Protein AF-A0A5B9G183-F1 (afdb_monomer_lite)

Secondary structure (DSSP, 8-state):
--------TTEEEEEETTTEEEEEEE-TT--SHHHHHHHHHHHHHHHHHHHHH-TT--EEEEEEES-SS-HHHHHHHHHHHHHHHHHHHHHHHSS--EEEEEEESSPPPHHHHHHHHHHHHHSPP-S-SEEEEETTHHHHS-HHHHTT----

Foldseek 3Di:
DDDDPPDPPQWDKADAPLQEIEIEGEQQVPPDPVSVVVSLVVVLVVLVVVCVVGVSHAEYEYEYPNHPDDPVSVQVVQQVSQVVSQVSCCVVPVDGHAYEYEYPVPHDDVVLVSVLRNVVSNDHRAPHSTHYDYPVLCVVDRPNVSSVPPPD

Structure (mmCIF, N/CA/C/O backbone):
data_AF-A0A5B9G183-F1
#
_entry.id   AF-A0A5B9G183-F1
#
loop_
_atom_site.group_PDB
_atom_site.id
_atom_site.type_symbol
_atom_site.label_atom_id
_atom_site.label_alt_id
_atom_site.label_comp_id
_atom_site.label_asym_id
_atom_site.label_entity_id
_atom_site.label_seq_id
_atom_site.pdbx_PDB_ins_code
_atom_site.Cartn_x
_atom_site.Cartn_y
_atom_site.Cartn_z
_atom_site.occupancy
_atom_site.B_iso_or_equiv
_atom_site.auth_seq_id
_atom_site.auth_comp_id
_atom_site.auth_asym_id
_atom_site.auth_atom_id
_atom_site.pdbx_PDB_model_num
ATOM 1 N N . MET A 1 1 ? 31.702 -5.108 14.849 1.00 39.38 1 MET A N 1
ATOM 2 C CA . MET A 1 1 ? 30.552 -4.306 15.319 1.00 39.38 1 MET A CA 1
ATOM 3 C C . MET A 1 1 ? 29.932 -3.657 14.096 1.00 39.38 1 MET A C 1
ATOM 5 O O . MET A 1 1 ? 30.522 -2.728 13.567 1.00 39.38 1 MET A O 1
ATOM 9 N N . THR A 1 2 ? 28.809 -4.177 13.606 1.00 31.30 2 THR A N 1
ATOM 10 C CA . THR A 1 2 ? 28.086 -3.578 12.474 1.00 31.30 2 THR A CA 1
ATOM 11 C C . THR A 1 2 ? 26.617 -3.558 12.862 1.00 31.30 2 THR A C 1
ATOM 13 O O . THR A 1 2 ? 26.017 -4.611 13.062 1.00 31.30 2 THR A O 1
ATOM 16 N N . ALA A 1 3 ? 26.095 -2.356 13.100 1.00 29.95 3 ALA A N 1
ATOM 17 C CA . ALA A 1 3 ? 24.761 -2.123 13.630 1.00 29.95 3 ALA A CA 1
ATOM 18 C C . ALA A 1 3 ? 23.697 -2.694 12.682 1.00 29.95 3 ALA A C 1
ATOM 20 O O . ALA A 1 3 ? 23.604 -2.299 11.518 1.00 29.95 3 ALA A O 1
ATOM 21 N N . VAL A 1 4 ? 22.901 -3.634 13.190 1.00 32.22 4 VAL A N 1
ATOM 22 C CA . VAL A 1 4 ? 21.715 -4.136 12.501 1.00 32.22 4 VAL A CA 1
ATOM 23 C C . VAL A 1 4 ? 20.672 -3.026 12.536 1.00 32.22 4 VAL A C 1
ATOM 25 O O . VAL A 1 4 ? 20.190 -2.624 13.590 1.00 32.22 4 VAL A O 1
ATOM 28 N N . LYS A 1 5 ? 20.408 -2.510 11.337 1.00 34.56 5 LYS A N 1
ATOM 29 C CA . LYS A 1 5 ? 19.344 -1.595 10.932 1.00 34.56 5 LYS A CA 1
ATOM 30 C C . LYS A 1 5 ? 18.091 -1.782 11.793 1.00 34.56 5 LYS A C 1
ATOM 32 O O . LYS A 1 5 ? 17.489 -2.851 11.756 1.00 34.56 5 LYS A O 1
ATOM 37 N N . THR A 1 6 ? 17.708 -0.739 12.527 1.00 37.03 6 THR A N 1
ATOM 38 C CA . THR A 1 6 ? 16.467 -0.646 13.302 1.00 37.03 6 THR A CA 1
ATOM 39 C C . THR A 1 6 ? 15.289 -0.919 12.366 1.00 37.03 6 THR A C 1
ATOM 41 O O . THR A 1 6 ? 14.861 -0.054 11.598 1.00 37.03 6 THR A O 1
ATOM 44 N N . ALA A 1 7 ? 14.838 -2.170 12.329 1.00 45.41 7 ALA A N 1
ATOM 45 C CA . ALA A 1 7 ? 13.577 -2.529 11.718 1.00 45.41 7 ALA A CA 1
ATOM 46 C C . ALA A 1 7 ? 12.507 -1.955 12.640 1.00 45.41 7 ALA A C 1
ATOM 48 O O . ALA A 1 7 ? 12.452 -2.305 13.815 1.00 45.41 7 ALA A O 1
ATOM 49 N N . ASP A 1 8 ? 11.728 -1.013 12.126 1.00 55.25 8 ASP A N 1
ATOM 50 C CA . ASP A 1 8 ? 10.542 -0.543 12.819 1.00 55.25 8 ASP A CA 1
ATOM 51 C C . ASP A 1 8 ? 9.602 -1.757 12.921 1.00 55.25 8 ASP A C 1
ATOM 53 O O . ASP A 1 8 ? 9.167 -2.246 11.874 1.00 55.25 8 ASP A O 1
ATOM 57 N N . PRO A 1 9 ? 9.348 -2.323 14.117 1.00 58.81 9 PRO A N 1
ATOM 58 C CA . PRO A 1 9 ? 8.632 -3.596 14.252 1.00 58.81 9 PRO A CA 1
ATOM 59 C C . PRO A 1 9 ? 7.197 -3.513 13.715 1.00 58.81 9 PRO A C 1
ATOM 61 O O . PRO A 1 9 ? 6.570 -4.533 13.457 1.00 58.81 9 PRO A O 1
ATOM 64 N N . CYS A 1 10 ? 6.702 -2.292 13.508 1.00 69.31 10 CYS A N 1
ATOM 65 C CA . CYS A 1 10 ? 5.373 -2.008 13.000 1.00 69.31 10 CYS A CA 1
ATOM 66 C C . CYS A 1 10 ? 5.267 -1.959 11.470 1.00 69.31 10 CYS A C 1
ATOM 68 O O . CYS A 1 10 ? 4.150 -1.896 10.962 1.00 69.31 10 CYS A O 1
ATOM 70 N N . ILE A 1 11 ? 6.382 -1.898 10.731 1.00 76.06 11 ILE A N 1
ATOM 71 C CA . ILE A 1 11 ? 6.360 -1.817 9.265 1.00 76.06 11 ILE A CA 1
ATOM 72 C C . ILE A 1 11 ? 7.278 -2.889 8.689 1.00 76.06 11 ILE A C 1
ATOM 74 O O . ILE A 1 11 ? 8.504 -2.790 8.771 1.00 76.06 11 ILE A O 1
ATOM 78 N N . SER A 1 12 ? 6.680 -3.892 8.051 1.00 81.44 12 SER A N 1
ATOM 79 C CA . SER A 1 12 ? 7.413 -4.936 7.334 1.00 81.44 12 SER A CA 1
ATOM 80 C C . SER A 1 12 ? 7.246 -4.778 5.829 1.00 81.44 12 SER A C 1
ATOM 82 O O . SER A 1 12 ? 6.247 -4.254 5.341 1.00 81.44 12 SER A O 1
ATOM 84 N N . THR A 1 13 ? 8.265 -5.189 5.082 1.00 82.25 13 THR A N 1
ATOM 85 C CA . THR A 1 13 ? 8.312 -5.050 3.628 1.00 82.25 13 THR A CA 1
ATOM 86 C C . THR A 1 13 ? 8.696 -6.371 2.991 1.00 82.25 13 THR A C 1
ATOM 88 O O . THR A 1 13 ? 9.690 -6.970 3.401 1.00 82.25 13 THR A O 1
ATOM 91 N N . GLU A 1 14 ? 7.972 -6.779 1.960 1.00 82.56 14 GLU A N 1
ATOM 92 C CA . GLU A 1 14 ? 8.165 -8.042 1.255 1.00 82.56 14 GLU A CA 1
ATOM 93 C C . GLU A 1 14 ? 8.140 -7.796 -0.259 1.00 82.56 14 GLU A C 1
ATOM 95 O O . GLU A 1 14 ? 7.258 -7.114 -0.775 1.00 82.56 14 GLU A O 1
ATOM 100 N N . ALA A 1 15 ? 9.128 -8.319 -0.986 1.00 81.56 15 ALA A N 1
ATOM 101 C CA . ALA A 1 15 ? 9.115 -8.298 -2.446 1.00 81.56 15 ALA A CA 1
ATOM 102 C C . ALA A 1 15 ? 8.383 -9.540 -2.962 1.00 81.56 15 ALA A C 1
ATOM 104 O O . ALA A 1 15 ? 8.638 -10.647 -2.492 1.00 81.56 15 ALA A O 1
ATOM 105 N N . ILE A 1 16 ? 7.513 -9.359 -3.952 1.00 79.88 16 ILE A N 1
ATOM 106 C CA . ILE A 1 16 ? 6.719 -10.432 -4.547 1.00 79.88 16 ILE A CA 1
ATOM 107 C C . ILE A 1 16 ? 7.196 -10.651 -5.982 1.00 79.88 16 ILE A C 1
ATOM 109 O O . ILE A 1 16 ? 7.392 -9.716 -6.766 1.00 79.88 16 ILE A O 1
ATOM 113 N N . SER A 1 17 ? 7.381 -11.918 -6.341 1.00 75.38 17 SER A N 1
ATOM 114 C CA . SER A 1 17 ? 7.756 -12.296 -7.705 1.00 75.38 17 SER A CA 1
ATOM 115 C C . SER A 1 17 ? 6.743 -11.760 -8.725 1.00 75.38 17 SER A C 1
ATOM 117 O O . SER A 1 17 ? 5.543 -11.755 -8.473 1.00 75.38 17 SER A O 1
ATOM 119 N N . GLY A 1 18 ? 7.219 -11.325 -9.895 1.00 74.69 18 GLY A N 1
ATOM 120 C CA . GLY A 1 18 ? 6.367 -10.756 -10.951 1.00 74.69 18 GLY A CA 1
ATOM 121 C C . GLY A 1 18 ? 6.308 -9.225 -10.979 1.00 74.69 18 GLY A C 1
ATOM 122 O O . GLY A 1 18 ? 5.713 -8.667 -11.893 1.00 74.69 18 GLY A O 1
ATOM 123 N N . GLY A 1 19 ? 6.992 -8.532 -10.064 1.00 81.94 19 GLY A N 1
ATOM 124 C CA . GLY A 1 19 ? 6.998 -7.064 -10.013 1.00 81.94 19 GLY A CA 1
ATOM 125 C C . GLY A 1 19 ? 5.989 -6.493 -9.019 1.00 81.94 19 GLY A C 1
ATOM 126 O O . GLY A 1 19 ? 5.548 -5.359 -9.186 1.00 81.94 19 GLY A O 1
ATOM 127 N N . GLY A 1 20 ? 5.625 -7.273 -8.000 1.00 85.31 20 GLY A N 1
ATOM 128 C CA . GLY A 1 20 ? 4.842 -6.813 -6.859 1.00 85.31 20 GLY A CA 1
ATOM 129 C C . GLY A 1 20 ? 5.726 -6.521 -5.645 1.00 85.31 20 GLY A C 1
ATOM 130 O O . GLY A 1 20 ? 6.808 -7.090 -5.492 1.00 85.31 20 GLY A O 1
ATOM 131 N N . ALA A 1 21 ? 5.261 -5.671 -4.741 1.00 87.62 21 ALA A N 1
ATOM 132 C CA . ALA A 1 21 ? 5.801 -5.553 -3.392 1.00 87.62 21 ALA A CA 1
ATOM 133 C C . ALA A 1 21 ? 4.669 -5.311 -2.396 1.00 87.62 21 ALA A C 1
ATOM 135 O O . ALA A 1 21 ? 3.648 -4.730 -2.746 1.00 87.62 21 ALA A O 1
ATOM 136 N N . LEU A 1 22 ? 4.868 -5.743 -1.157 1.00 86.69 22 LEU A N 1
ATOM 137 C CA . LEU A 1 22 ? 3.950 -5.566 -0.045 1.00 86.69 22 LEU A CA 1
ATOM 138 C C . LEU A 1 22 ? 4.644 -4.773 1.063 1.00 86.69 22 LEU A C 1
ATOM 140 O O . LEU A 1 22 ? 5.764 -5.089 1.464 1.00 86.69 22 LEU A O 1
ATOM 144 N N . ILE A 1 23 ? 3.955 -3.772 1.595 1.00 88.75 23 ILE A N 1
ATOM 145 C CA . ILE A 1 23 ? 4.290 -3.101 2.846 1.00 88.75 23 ILE A CA 1
ATOM 146 C C . ILE A 1 23 ? 3.165 -3.415 3.821 1.00 88.75 23 ILE A C 1
ATOM 148 O O . ILE A 1 23 ? 2.030 -3.013 3.588 1.00 88.75 23 ILE A O 1
ATOM 152 N N . ARG A 1 24 ? 3.459 -4.121 4.911 1.00 87.00 24 ARG A N 1
ATOM 153 C CA . ARG A 1 24 ? 2.496 -4.309 5.999 1.00 87.00 24 ARG A CA 1
ATOM 154 C C . ARG A 1 24 ? 2.740 -3.263 7.066 1.00 87.00 24 ARG A C 1
ATOM 156 O O . ARG A 1 24 ? 3.886 -3.041 7.458 1.00 87.00 24 ARG A O 1
ATOM 163 N N . VAL A 1 25 ? 1.665 -2.662 7.542 1.00 86.25 25 VAL A N 1
ATOM 164 C CA . VAL A 1 25 ? 1.668 -1.602 8.540 1.00 86.25 25 VAL A CA 1
ATOM 165 C C . VAL A 1 25 ? 0.741 -2.015 9.662 1.00 86.25 25 VAL A C 1
ATOM 167 O O . VAL A 1 25 ? -0.464 -2.148 9.469 1.00 86.25 25 VAL A O 1
ATOM 170 N N . ASP A 1 26 ? 1.320 -2.209 10.836 1.00 83.88 26 ASP A N 1
ATOM 171 C CA . ASP A 1 26 ? 0.584 -2.518 12.048 1.00 83.88 26 ASP A CA 1
ATOM 172 C C . ASP A 1 26 ? 0.011 -1.229 12.658 1.00 83.88 26 ASP A C 1
ATOM 174 O O . ASP A 1 26 ? 0.743 -0.301 13.035 1.00 83.88 26 ASP A O 1
ATOM 178 N N . LEU A 1 27 ? -1.315 -1.169 12.731 1.00 80.69 27 LEU A N 1
ATOM 179 C CA . LEU A 1 27 ? -2.109 -0.085 13.292 1.00 80.69 27 LEU A CA 1
ATOM 180 C C . LEU A 1 27 ? -2.803 -0.486 14.608 1.00 80.69 27 LEU A C 1
ATOM 182 O O . LEU A 1 27 ? -3.638 0.274 15.092 1.00 80.69 27 LEU A O 1
ATOM 186 N N . THR A 1 28 ? -2.440 -1.618 15.221 1.00 80.81 28 THR A N 1
ATOM 187 C CA . THR A 1 28 ? -3.076 -2.145 16.449 1.00 80.81 28 THR A CA 1
ATOM 188 C C . THR A 1 28 ? -3.043 -1.173 17.626 1.00 80.81 28 THR A C 1
ATOM 190 O O . THR A 1 28 ? -4.016 -1.049 18.370 1.00 80.81 28 THR A O 1
ATOM 193 N N . GLU A 1 29 ? -1.956 -0.413 17.738 1.00 78.69 29 GLU A N 1
ATOM 194 C CA . GLU A 1 29 ? -1.743 0.598 18.784 1.00 78.69 29 GLU A CA 1
ATOM 195 C C . GLU A 1 29 ? -2.192 2.012 18.356 1.00 78.69 29 GLU A C 1
ATOM 197 O O . GLU A 1 29 ? -1.919 3.002 19.036 1.00 78.69 29 GLU A O 1
ATOM 202 N N . ILE A 1 30 ? -2.828 2.154 17.187 1.00 77.38 30 ILE A N 1
ATOM 203 C CA . ILE A 1 30 ? -3.192 3.453 16.617 1.00 77.38 30 ILE A CA 1
ATOM 204 C C . ILE A 1 30 ? -4.660 3.763 16.897 1.00 77.38 30 ILE A C 1
ATOM 206 O O . ILE A 1 30 ? -5.570 3.231 16.268 1.00 77.38 30 ILE A O 1
ATOM 210 N N . GLU A 1 31 ? -4.874 4.707 17.811 1.00 73.12 31 GLU A N 1
ATOM 211 C CA . GLU A 1 31 ? -6.212 5.098 18.278 1.00 73.12 31 GLU A CA 1
ATOM 212 C C . GLU A 1 31 ? -6.687 6.447 17.712 1.00 73.12 31 GLU A C 1
ATOM 214 O O . GLU A 1 31 ? -7.774 6.919 18.032 1.00 73.12 31 GLU A O 1
ATOM 219 N N . SER A 1 32 ? -5.889 7.108 16.862 1.00 78.00 32 SER A N 1
ATOM 220 C CA . SER A 1 32 ? -6.268 8.400 16.277 1.00 78.00 32 SER A CA 1
ATOM 221 C C . SER A 1 32 ? -5.860 8.553 14.816 1.00 78.00 32 SER A C 1
ATOM 223 O O . SER A 1 32 ? -4.797 8.099 14.389 1.00 78.00 32 SER A O 1
ATOM 225 N N . LYS A 1 33 ? -6.666 9.311 14.059 1.00 75.50 33 LYS A N 1
ATOM 226 C CA . LYS A 1 33 ? -6.386 9.678 12.657 1.00 75.50 33 LYS A CA 1
ATOM 227 C C . LYS A 1 33 ? -5.039 10.391 12.492 1.00 75.50 33 LYS A C 1
ATOM 229 O O . LYS A 1 33 ? -4.360 10.207 11.486 1.00 75.50 33 LYS A O 1
ATOM 234 N N . LYS A 1 34 ? -4.633 11.198 13.480 1.00 80.81 34 LYS A N 1
ATOM 235 C CA . LYS A 1 34 ? -3.345 11.908 13.463 1.00 80.81 34 LYS A CA 1
ATOM 236 C C . LYS A 1 34 ? -2.169 10.939 13.600 1.00 80.81 34 LYS A C 1
ATOM 238 O O . LYS A 1 34 ? -1.217 11.050 12.833 1.00 80.81 34 LYS A O 1
ATOM 243 N N . ALA A 1 35 ? -2.251 9.995 14.538 1.00 78.56 35 ALA A N 1
ATOM 244 C CA . ALA A 1 35 ? -1.221 8.976 14.729 1.00 78.56 35 ALA A CA 1
ATOM 245 C C . ALA A 1 35 ? -1.134 8.036 13.518 1.00 78.56 35 ALA A C 1
ATOM 247 O O . ALA A 1 35 ? -0.032 7.733 13.066 1.00 78.56 35 ALA A O 1
ATOM 248 N N . ALA A 1 36 ? -2.282 7.670 12.931 1.00 74.00 36 ALA A N 1
ATOM 249 C CA . ALA A 1 36 ? -2.320 6.953 11.662 1.00 74.00 36 ALA A CA 1
ATOM 250 C C . ALA A 1 36 ? -1.554 7.742 10.596 1.00 74.00 36 ALA A C 1
ATOM 252 O O . ALA A 1 36 ? -0.570 7.247 10.066 1.00 74.00 36 ALA A O 1
ATOM 253 N N . ARG A 1 37 ? -1.914 9.008 10.348 1.00 77.06 37 ARG A N 1
ATOM 254 C CA . ARG A 1 37 ? -1.265 9.842 9.323 1.00 77.06 37 ARG A CA 1
ATOM 255 C C . ARG A 1 37 ? 0.257 9.934 9.482 1.00 77.06 37 ARG A C 1
ATOM 257 O O . ARG A 1 37 ? 0.966 9.766 8.499 1.00 77.06 37 ARG A O 1
ATOM 264 N N . GLN A 1 38 ? 0.757 10.148 10.698 1.00 80.50 38 GLN A N 1
ATOM 265 C CA . GLN A 1 38 ? 2.204 10.192 10.957 1.00 80.50 38 GLN A CA 1
ATOM 266 C C . GLN A 1 38 ? 2.891 8.861 10.637 1.00 80.50 38 GLN A C 1
ATOM 268 O O . GLN A 1 38 ? 3.964 8.837 10.040 1.00 80.50 38 GLN A O 1
ATOM 273 N N . LYS A 1 39 ? 2.260 7.740 10.995 1.00 80.25 39 LYS A N 1
ATOM 274 C CA . LYS A 1 39 ? 2.790 6.410 10.685 1.00 80.25 39 LYS A CA 1
ATOM 275 C C . LYS A 1 39 ? 2.795 6.133 9.184 1.00 80.25 39 LYS A C 1
ATOM 277 O O . LYS A 1 39 ? 3.693 5.471 8.675 1.00 80.25 39 LYS A O 1
ATOM 282 N N . LEU A 1 40 ? 1.821 6.687 8.475 1.00 72.81 40 LEU A N 1
ATOM 283 C CA . LEU A 1 40 ? 1.693 6.554 7.032 1.00 72.81 40 LEU A CA 1
ATOM 284 C C . LEU A 1 40 ? 2.726 7.401 6.273 1.00 72.81 40 LEU A C 1
ATOM 286 O O . LEU A 1 40 ? 3.216 6.960 5.241 1.00 72.81 40 LEU A O 1
ATOM 290 N N . GLU A 1 41 ? 3.150 8.553 6.801 1.00 78.06 41 GLU A N 1
ATOM 291 C CA . GLU A 1 41 ? 4.270 9.326 6.229 1.00 78.06 41 GLU A CA 1
ATOM 292 C C . GLU A 1 41 ? 5.582 8.523 6.228 1.00 78.06 41 GLU A C 1
ATOM 294 O O . GLU A 1 41 ? 6.369 8.607 5.283 1.00 78.06 41 GLU A O 1
ATOM 299 N N . ALA A 1 42 ? 5.794 7.666 7.234 1.00 79.88 42 ALA A N 1
ATOM 300 C CA . ALA A 1 42 ? 6.954 6.776 7.282 1.00 79.88 42 ALA A CA 1
ATOM 301 C C . ALA A 1 42 ? 6.943 5.703 6.173 1.00 79.88 42 ALA A C 1
ATOM 303 O O . ALA A 1 42 ? 7.998 5.153 5.840 1.00 79.88 42 ALA A O 1
ATOM 304 N N . ILE A 1 43 ? 5.782 5.416 5.568 1.00 85.00 43 ILE A N 1
ATOM 305 C CA . ILE A 1 43 ? 5.654 4.445 4.472 1.00 85.00 43 ILE A CA 1
ATOM 306 C C . ILE A 1 43 ? 6.309 4.973 3.203 1.00 85.00 43 ILE A C 1
ATOM 308 O O . ILE A 1 43 ? 6.933 4.188 2.497 1.00 85.00 43 ILE A O 1
ATOM 312 N N . THR A 1 44 ? 6.237 6.278 2.925 1.00 84.44 44 THR A N 1
ATOM 313 C CA . THR A 1 44 ? 6.774 6.864 1.686 1.00 84.44 44 THR A CA 1
ATOM 314 C C . THR A 1 44 ? 8.256 6.548 1.508 1.00 84.44 44 THR A C 1
ATOM 316 O O . THR A 1 44 ? 8.649 5.997 0.483 1.00 84.44 44 THR A O 1
ATOM 319 N N . ALA A 1 45 ? 9.069 6.754 2.548 1.00 83.38 45 ALA A N 1
ATOM 320 C CA . ALA A 1 45 ? 10.496 6.424 2.509 1.00 83.38 45 ALA A CA 1
ATOM 321 C C . ALA A 1 45 ? 10.756 4.911 2.328 1.00 83.38 45 ALA A C 1
ATOM 323 O O . ALA A 1 45 ? 11.752 4.500 1.724 1.00 83.38 45 ALA A O 1
ATOM 324 N N . LYS A 1 46 ? 9.869 4.048 2.844 1.00 85.75 46 LYS A N 1
ATOM 325 C CA . LYS A 1 46 ? 9.962 2.588 2.662 1.00 85.75 46 LYS A CA 1
ATOM 326 C C . LYS A 1 46 ? 9.580 2.177 1.245 1.00 85.75 46 LYS A C 1
ATOM 328 O O . LYS A 1 46 ? 10.285 1.357 0.660 1.00 85.75 46 LYS A O 1
ATOM 333 N N . ALA A 1 47 ? 8.514 2.756 0.699 1.00 85.94 47 ALA A N 1
ATOM 334 C CA . ALA A 1 47 ? 8.068 2.554 -0.672 1.00 85.94 47 ALA A CA 1
ATOM 335 C C . ALA A 1 47 ? 9.148 2.992 -1.664 1.00 85.94 47 ALA A C 1
ATOM 337 O O . ALA A 1 47 ? 9.501 2.224 -2.555 1.00 85.94 47 ALA A O 1
ATOM 338 N N . GLU A 1 48 ? 9.756 4.159 -1.449 1.00 85.56 48 GLU A N 1
ATOM 339 C CA . GLU A 1 48 ? 10.876 4.642 -2.252 1.00 85.56 48 GLU A CA 1
ATOM 340 C C . GLU A 1 48 ? 12.053 3.657 -2.200 1.00 85.56 48 GLU A C 1
ATOM 342 O O . GLU A 1 48 ? 12.517 3.190 -3.242 1.00 85.56 48 GLU A O 1
ATOM 347 N N . SER A 1 49 ? 12.474 3.241 -0.997 1.00 85.56 49 SER A N 1
ATOM 348 C CA . SER A 1 49 ? 13.583 2.293 -0.829 1.00 85.56 49 SER A CA 1
ATOM 349 C C . SER A 1 49 ? 13.312 0.921 -1.458 1.00 85.56 49 SER A C 1
ATOM 351 O O . SER A 1 49 ? 14.220 0.322 -2.038 1.00 85.56 49 SER A O 1
ATOM 353 N N . LEU A 1 50 ? 12.082 0.412 -1.351 1.00 83.81 50 LEU A N 1
ATOM 354 C CA . LEU A 1 50 ? 11.655 -0.830 -1.998 1.00 83.81 50 LEU A CA 1
ATOM 355 C C . LEU A 1 50 ? 11.668 -0.697 -3.512 1.00 83.81 50 LEU A C 1
ATOM 357 O O . LEU A 1 50 ? 12.191 -1.569 -4.205 1.00 83.81 50 LEU A O 1
ATOM 361 N N . SER A 1 51 ? 11.121 0.405 -4.014 1.00 84.19 51 SER A N 1
ATOM 362 C CA . SER A 1 51 ? 11.093 0.675 -5.437 1.00 84.19 51 SER A CA 1
ATOM 363 C C . SER A 1 51 ? 12.522 0.728 -5.982 1.00 84.19 51 SER A C 1
ATOM 365 O O . SER A 1 51 ? 12.825 0.050 -6.961 1.00 84.19 51 SER A O 1
ATOM 367 N N . ALA A 1 52 ? 13.441 1.448 -5.334 1.00 84.50 52 ALA A N 1
ATOM 368 C CA . ALA A 1 52 ? 14.824 1.580 -5.785 1.00 84.50 52 ALA A CA 1
ATOM 369 C C . ALA A 1 52 ? 15.542 0.220 -5.898 1.00 84.50 52 ALA A C 1
ATOM 371 O O . ALA A 1 52 ? 16.413 0.043 -6.744 1.00 84.50 52 ALA A O 1
ATOM 372 N N . ARG A 1 53 ? 15.152 -0.759 -5.071 1.00 84.06 53 ARG A N 1
ATOM 373 C CA . ARG A 1 53 ? 15.693 -2.130 -5.086 1.00 84.06 53 ARG A CA 1
ATOM 374 C C . ARG A 1 53 ? 15.021 -3.039 -6.118 1.00 84.06 53 ARG A C 1
ATOM 376 O O . ARG A 1 53 ? 15.616 -4.041 -6.497 1.00 84.06 53 ARG A O 1
ATOM 383 N N . ASN A 1 54 ? 13.817 -2.696 -6.576 1.00 82.44 54 ASN A N 1
ATOM 384 C CA . ASN A 1 54 ? 13.037 -3.454 -7.550 1.00 82.44 54 ASN A CA 1
ATOM 385 C C . ASN A 1 54 ? 12.791 -2.612 -8.808 1.00 82.44 54 ASN A C 1
ATOM 387 O O . ASN A 1 54 ? 11.790 -1.904 -8.932 1.00 82.44 54 ASN A O 1
ATOM 391 N N . ALA A 1 55 ? 13.699 -2.715 -9.782 1.00 80.88 55 ALA A N 1
ATOM 392 C CA . ALA A 1 55 ? 13.584 -1.996 -11.054 1.00 80.88 55 ALA A CA 1
ATOM 393 C C . ALA A 1 55 ? 12.268 -2.309 -11.797 1.00 80.88 55 ALA A C 1
ATOM 395 O O . ALA A 1 55 ? 11.653 -1.410 -12.359 1.00 80.88 55 ALA A O 1
ATOM 396 N N . ASN A 1 56 ? 11.786 -3.553 -11.698 1.00 84.50 56 ASN A N 1
ATOM 397 C CA . ASN A 1 56 ? 10.558 -4.026 -12.347 1.00 84.50 56 ASN A CA 1
ATOM 398 C C . ASN A 1 56 ? 9.306 -3.915 -11.458 1.00 84.50 56 ASN A C 1
ATOM 400 O O . ASN A 1 56 ? 8.339 -4.647 -11.675 1.00 84.50 56 ASN A O 1
ATOM 404 N N . LEU A 1 57 ? 9.332 -3.075 -10.419 1.00 86.12 57 LEU A N 1
ATOM 405 C CA . LEU A 1 57 ? 8.161 -2.857 -9.575 1.00 86.12 57 LEU A CA 1
ATOM 406 C C . LEU A 1 57 ? 7.039 -2.221 -10.405 1.00 86.12 57 LEU A C 1
ATOM 408 O O . LEU A 1 57 ? 7.215 -1.134 -10.948 1.00 86.12 57 LEU A O 1
ATOM 412 N N . ARG A 1 58 ? 5.905 -2.914 -10.482 1.00 86.25 58 ARG A N 1
ATOM 413 C CA . ARG A 1 58 ? 4.681 -2.508 -11.184 1.00 86.25 58 ARG A CA 1
ATOM 414 C C . ARG A 1 58 ? 3.500 -2.353 -10.234 1.00 86.25 58 ARG A C 1
ATOM 416 O O . ARG A 1 58 ? 2.642 -1.519 -10.488 1.00 86.25 58 ARG A O 1
ATOM 423 N N . HIS A 1 59 ? 3.492 -3.121 -9.145 1.00 86.44 59 HIS A N 1
ATOM 424 C CA . HIS A 1 59 ? 2.430 -3.122 -8.142 1.00 86.44 59 HIS A CA 1
ATOM 425 C C . HIS A 1 59 ? 3.017 -2.969 -6.744 1.00 86.44 59 HIS A C 1
ATOM 427 O O . HIS A 1 59 ? 3.908 -3.726 -6.356 1.00 86.44 59 HIS A O 1
ATOM 433 N N . LEU A 1 60 ? 2.508 -2.020 -5.974 1.00 88.00 60 LEU A N 1
ATOM 434 C CA . LEU A 1 60 ? 2.820 -1.845 -4.564 1.00 88.00 60 LEU A CA 1
ATOM 435 C C . LEU A 1 60 ? 1.539 -1.994 -3.753 1.00 88.00 60 LEU A C 1
ATOM 437 O O . LEU A 1 60 ? 0.605 -1.220 -3.918 1.00 88.00 60 LEU A O 1
ATOM 441 N N . VAL A 1 61 ? 1.512 -2.947 -2.833 1.00 87.88 61 VAL A N 1
ATOM 442 C CA . VAL A 1 61 ? 0.388 -3.135 -1.924 1.00 87.88 61 VAL A CA 1
ATOM 443 C C . VAL A 1 61 ? 0.759 -2.657 -0.531 1.00 87.88 61 VAL A C 1
ATOM 445 O O . VAL A 1 61 ? 1.816 -3.007 -0.010 1.00 87.88 61 VAL A O 1
ATOM 448 N N . VAL A 1 62 ? -0.105 -1.856 0.082 1.00 89.12 62 VAL A N 1
ATOM 449 C CA . VAL A 1 62 ? 0.043 -1.357 1.449 1.00 89.12 62 VAL A C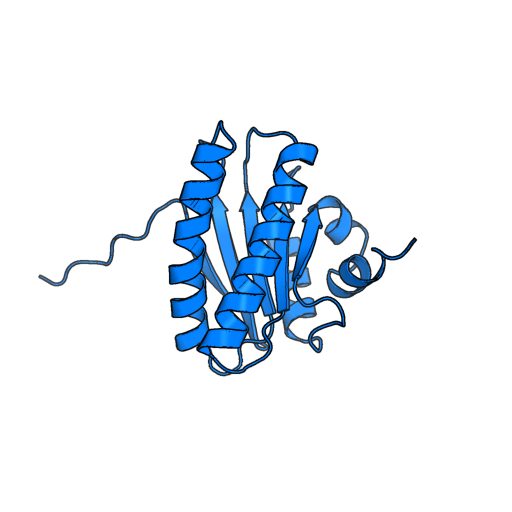A 1
ATOM 450 C C . VAL A 1 62 ? -1.058 -1.968 2.303 1.00 89.12 62 VAL A C 1
ATOM 452 O O . VAL A 1 62 ? -2.200 -1.537 2.234 1.00 89.12 62 VAL A O 1
ATOM 455 N N . LEU A 1 63 ? -0.724 -2.973 3.107 1.00 87.38 63 LEU A N 1
ATOM 456 C CA . LEU A 1 63 ? -1.657 -3.612 4.031 1.00 87.38 63 LEU A CA 1
ATOM 457 C C . LEU A 1 63 ? -1.678 -2.858 5.362 1.00 87.38 63 LEU A C 1
ATOM 459 O O . LEU A 1 63 ? -0.673 -2.821 6.069 1.00 87.38 63 LEU A O 1
ATOM 463 N N . LEU A 1 64 ? -2.828 -2.299 5.714 1.00 86.62 64 LEU A N 1
ATOM 464 C CA . LEU A 1 64 ? -3.114 -1.647 6.984 1.00 86.62 64 LEU A CA 1
ATOM 465 C C . LEU A 1 64 ? -3.792 -2.663 7.913 1.00 86.62 64 LEU A C 1
ATOM 467 O O . LEU A 1 64 ? -4.972 -2.962 7.749 1.00 86.62 64 LEU A O 1
ATOM 471 N N . HIS A 1 65 ? -3.037 -3.213 8.864 1.00 83.25 65 HIS A N 1
ATOM 472 C CA . HIS A 1 65 ? -3.481 -4.299 9.740 1.00 83.25 65 HIS A CA 1
ATOM 473 C C . HIS A 1 65 ? -3.836 -3.819 11.149 1.00 83.25 65 HIS A C 1
ATOM 475 O O . HIS A 1 65 ? -3.147 -2.968 11.706 1.00 83.25 65 HIS A O 1
ATOM 481 N N . GLY A 1 66 ? -4.875 -4.408 11.745 1.00 71.06 66 GLY A N 1
ATOM 482 C CA . GLY A 1 66 ? -5.131 -4.335 13.189 1.00 71.06 66 GLY A CA 1
ATOM 483 C C . GLY A 1 66 ? -5.682 -3.005 13.703 1.00 71.06 66 GLY A C 1
ATOM 484 O O . GLY A 1 66 ? -5.785 -2.817 14.908 1.00 71.06 66 GLY A O 1
ATOM 485 N N . ALA A 1 67 ? -6.052 -2.067 12.834 1.00 71.12 67 ALA A N 1
ATOM 486 C CA . ALA A 1 67 ? -6.528 -0.759 13.273 1.00 71.12 67 ALA A CA 1
ATOM 487 C C . ALA A 1 67 ? -7.777 -0.854 14.171 1.00 71.12 67 ALA A C 1
ATOM 489 O O . ALA A 1 67 ? -8.766 -1.489 13.818 1.00 71.12 67 ALA A O 1
ATOM 490 N N . ARG A 1 68 ? -7.763 -0.140 15.306 1.00 73.19 68 ARG A N 1
ATOM 491 C CA . ARG A 1 68 ? -8.944 0.032 16.183 1.00 73.19 68 ARG A CA 1
ATOM 492 C C . ARG A 1 68 ? -9.960 1.046 15.648 1.00 73.19 68 ARG A C 1
ATOM 494 O O . ARG A 1 68 ? -11.008 1.256 16.254 1.00 73.19 68 ARG A O 1
ATOM 501 N N . LEU A 1 69 ? -9.624 1.726 14.555 1.00 74.00 69 LEU A N 1
ATOM 502 C CA . LEU A 1 69 ? -10.493 2.699 13.905 1.00 74.00 69 LEU A CA 1
ATOM 503 C C . LEU A 1 69 ? -11.545 1.979 13.050 1.00 74.00 69 LEU A C 1
ATOM 505 O O . LEU A 1 69 ? -11.236 0.942 12.464 1.00 74.00 69 LEU A O 1
ATOM 509 N N . PRO A 1 70 ? -12.765 2.528 12.936 1.00 76.75 70 PRO A N 1
ATOM 510 C CA . PRO A 1 70 ? -13.763 1.970 12.038 1.00 76.75 70 PRO A CA 1
ATOM 511 C C . PRO A 1 70 ? -13.273 2.049 10.589 1.00 76.75 70 PRO A C 1
ATOM 513 O O . PRO A 1 70 ? -12.604 3.003 10.187 1.00 76.75 70 PRO A O 1
ATOM 516 N N . GLU A 1 71 ? -13.652 1.063 9.786 1.00 78.38 71 GLU A N 1
ATOM 517 C CA . GLU A 1 71 ? -13.284 0.973 8.371 1.00 78.38 71 GLU A CA 1
ATOM 518 C C . GLU A 1 71 ? -13.659 2.238 7.581 1.00 78.38 71 GLU A C 1
ATOM 520 O O . GLU A 1 71 ? -12.858 2.739 6.796 1.00 78.38 71 GLU A O 1
ATOM 525 N N . SER A 1 72 ? -14.808 2.849 7.895 1.00 79.00 72 SER A N 1
ATOM 526 C CA . SER A 1 72 ? -15.267 4.120 7.313 1.00 79.00 72 SER A CA 1
ATOM 527 C C . SER A 1 72 ? -14.299 5.292 7.521 1.00 79.00 72 SER A C 1
ATOM 529 O O . SER A 1 72 ? -14.308 6.254 6.757 1.00 79.00 72 SER A O 1
ATOM 531 N N . ASP A 1 73 ? -13.465 5.234 8.561 1.00 80.12 73 ASP A N 1
ATOM 532 C CA . ASP A 1 73 ? -12.422 6.222 8.827 1.00 80.12 73 ASP A CA 1
ATOM 533 C C . ASP A 1 73 ? -11.080 5.852 8.184 1.00 80.12 73 ASP A C 1
ATOM 535 O O . ASP A 1 73 ? -10.279 6.744 7.882 1.00 80.12 73 ASP A O 1
ATOM 539 N N . LEU A 1 74 ? -10.826 4.557 7.986 1.00 79.06 74 LEU A N 1
ATOM 540 C CA . LEU A 1 74 ? -9.581 4.029 7.433 1.00 79.06 74 LEU A CA 1
ATOM 541 C C . LEU A 1 74 ? -9.563 4.051 5.912 1.00 79.06 74 LEU A C 1
ATOM 543 O O . LEU A 1 74 ? -8.535 4.413 5.353 1.00 79.06 74 LEU A O 1
ATOM 547 N N . MET A 1 75 ? -10.672 3.737 5.247 1.00 84.12 75 MET A N 1
ATOM 548 C CA . MET A 1 75 ? -10.752 3.690 3.783 1.00 84.12 75 MET A CA 1
ATOM 549 C C . MET A 1 75 ? -10.388 5.033 3.120 1.00 84.12 75 MET A C 1
ATOM 551 O O . MET A 1 75 ? -9.515 5.050 2.250 1.00 84.12 75 MET A O 1
ATOM 555 N N . PRO A 1 76 ? -10.894 6.200 3.578 1.00 83.62 76 PRO A N 1
ATOM 556 C CA . PRO A 1 76 ? -10.470 7.487 3.020 1.00 83.62 76 PRO A CA 1
ATOM 557 C C . PRO A 1 76 ? -8.995 7.813 3.288 1.00 83.62 76 PRO A C 1
ATOM 559 O O . PRO A 1 76 ? -8.368 8.554 2.528 1.00 83.62 76 PRO A O 1
ATOM 562 N N . LEU A 1 77 ? -8.430 7.309 4.393 1.00 82.12 77 LEU A N 1
ATOM 563 C CA . LEU A 1 77 ? -7.002 7.448 4.672 1.00 82.12 77 LEU A CA 1
ATOM 564 C C . LEU A 1 77 ? -6.199 6.559 3.720 1.00 82.12 77 LEU A C 1
ATOM 566 O O . LEU A 1 77 ? -5.305 7.074 3.054 1.00 82.12 77 LEU A O 1
ATOM 570 N N . ALA A 1 78 ? -6.564 5.280 3.612 1.00 84.94 78 ALA A N 1
ATOM 571 C CA . ALA A 1 78 ? -6.003 4.285 2.702 1.00 84.94 78 ALA A CA 1
ATOM 572 C C . ALA A 1 78 ? -5.938 4.815 1.263 1.00 84.94 78 ALA A C 1
ATOM 574 O O . ALA A 1 78 ? -4.853 4.841 0.681 1.00 84.94 78 ALA A O 1
ATOM 575 N N . GLY A 1 79 ? -7.047 5.352 0.742 1.00 85.81 79 GLY A N 1
ATOM 576 C CA . GLY A 1 79 ? -7.114 5.886 -0.622 1.00 85.81 79 GLY A CA 1
ATOM 577 C C . GLY A 1 79 ? -6.183 7.079 -0.828 1.00 85.81 79 GLY A C 1
ATOM 578 O O . GLY A 1 79 ? -5.397 7.117 -1.773 1.00 85.81 79 GLY A O 1
ATOM 579 N N . ARG A 1 80 ? -6.159 8.026 0.120 1.00 86.38 80 ARG A N 1
ATOM 580 C CA . ARG A 1 80 ? -5.228 9.169 0.060 1.00 86.38 80 ARG A CA 1
ATOM 581 C C . ARG A 1 80 ? -3.763 8.741 0.060 1.00 86.38 80 ARG A C 1
ATOM 583 O O . ARG A 1 80 ? -2.943 9.393 -0.582 1.00 86.38 80 ARG A O 1
ATOM 590 N N . ILE A 1 81 ? -3.421 7.680 0.784 1.00 85.06 81 ILE A N 1
ATOM 591 C CA . ILE A 1 81 ? -2.047 7.166 0.837 1.00 85.06 81 ILE A CA 1
ATOM 592 C C . ILE A 1 81 ? -1.702 6.456 -0.460 1.00 85.06 81 ILE A C 1
ATOM 594 O O . ILE A 1 81 ? -0.626 6.710 -0.990 1.00 85.06 81 ILE A O 1
ATOM 598 N N . ALA A 1 82 ? -2.599 5.613 -0.981 1.00 87.94 82 ALA A N 1
ATOM 599 C CA . ALA A 1 82 ? -2.407 4.958 -2.269 1.00 87.94 82 ALA A CA 1
ATOM 600 C C . ALA A 1 82 ? -2.124 6.003 -3.356 1.00 87.94 82 ALA A C 1
ATOM 602 O O . ALA A 1 82 ? -1.093 5.935 -4.025 1.00 87.94 82 ALA A O 1
ATOM 603 N N . GLN A 1 83 ? -2.951 7.051 -3.415 1.00 88.88 83 GLN A N 1
ATOM 604 C CA . GLN A 1 83 ? -2.783 8.161 -4.350 1.00 88.88 83 GLN A CA 1
ATOM 605 C C . GLN A 1 83 ? -1.452 8.892 -4.149 1.00 88.88 83 GLN A C 1
ATOM 607 O O . GLN A 1 83 ? -0.721 9.137 -5.108 1.00 88.88 83 GLN A O 1
ATOM 612 N N . SER A 1 84 ? -1.118 9.238 -2.902 1.00 88.31 84 SER A N 1
ATOM 613 C CA . SER A 1 84 ? 0.111 9.970 -2.591 1.00 88.31 84 SER A CA 1
ATOM 614 C C . SER A 1 84 ? 1.363 9.156 -2.912 1.00 88.31 84 SER A C 1
ATOM 616 O O . SER A 1 84 ? 2.344 9.719 -3.393 1.00 88.31 84 SER A O 1
ATOM 618 N N . LEU A 1 85 ? 1.353 7.851 -2.636 1.00 88.31 85 LEU A N 1
ATOM 619 C CA . LEU A 1 85 ? 2.465 6.955 -2.940 1.00 88.31 85 LEU A CA 1
ATOM 620 C C . LEU A 1 85 ? 2.603 6.749 -4.443 1.00 88.31 85 LEU A C 1
ATOM 622 O O . LEU A 1 85 ? 3.722 6.807 -4.942 1.00 88.31 85 LEU A O 1
ATOM 626 N N . HIS A 1 86 ? 1.492 6.565 -5.158 1.00 88.50 86 HIS A N 1
ATOM 627 C CA . HIS A 1 86 ? 1.496 6.463 -6.613 1.00 88.50 86 HIS A CA 1
ATOM 628 C C . HIS A 1 86 ? 2.143 7.704 -7.240 1.00 88.50 86 HIS A C 1
ATOM 630 O O . HIS A 1 86 ? 3.156 7.583 -7.925 1.00 88.50 86 HIS A O 1
ATOM 636 N N . GLN A 1 87 ? 1.640 8.899 -6.910 1.00 88.94 87 GLN A N 1
ATOM 637 C CA . GLN A 1 87 ? 2.169 10.167 -7.425 1.00 88.94 87 GLN A CA 1
ATOM 638 C C . GLN A 1 87 ? 3.649 10.358 -7.081 1.00 88.94 87 GLN A C 1
ATOM 640 O O . GLN A 1 87 ? 4.440 10.806 -7.912 1.00 88.94 87 GLN A O 1
ATOM 645 N N . HIS A 1 88 ? 4.043 10.014 -5.852 1.00 88.50 88 HIS A N 1
ATOM 646 C CA . HIS A 1 88 ? 5.429 10.131 -5.422 1.00 88.50 88 HIS A CA 1
ATOM 647 C C . HIS A 1 88 ? 6.351 9.183 -6.200 1.00 88.50 88 HIS A C 1
ATOM 649 O O . HIS A 1 88 ? 7.410 9.601 -6.669 1.00 88.50 88 HIS A O 1
ATOM 655 N N . LEU A 1 89 ? 5.959 7.918 -6.367 1.00 86.94 89 LEU A N 1
ATOM 656 C CA . LEU A 1 89 ? 6.745 6.924 -7.099 1.00 86.94 89 LEU A CA 1
ATOM 657 C C . LEU A 1 89 ? 6.807 7.229 -8.595 1.00 86.94 89 LEU A C 1
ATOM 659 O O . LEU A 1 89 ? 7.869 7.080 -9.195 1.00 86.94 89 LEU A O 1
ATOM 663 N N . GLU A 1 90 ? 5.712 7.705 -9.180 1.00 86.94 90 GLU A N 1
ATOM 664 C CA . GLU A 1 90 ? 5.679 8.151 -10.569 1.00 86.94 90 GLU A CA 1
ATOM 665 C C . GLU A 1 90 ? 6.626 9.338 -10.781 1.00 86.94 90 GLU A C 1
ATOM 667 O O . GLU A 1 90 ? 7.478 9.298 -11.668 1.00 86.94 90 GLU A O 1
ATOM 672 N N . THR A 1 91 ? 6.562 10.348 -9.908 1.00 86.94 91 THR A N 1
ATOM 673 C CA . THR A 1 91 ? 7.421 11.540 -9.991 1.00 86.94 91 THR A CA 1
ATOM 674 C C . THR A 1 91 ? 8.901 11.196 -9.822 1.00 86.94 91 THR A C 1
ATOM 676 O O . THR A 1 91 ? 9.752 11.734 -10.527 1.00 86.94 91 THR A O 1
ATOM 679 N N . THR A 1 92 ? 9.232 10.312 -8.879 1.00 85.50 92 THR A N 1
ATOM 680 C CA . THR A 1 92 ? 10.630 9.993 -8.540 1.00 85.50 92 THR A CA 1
ATOM 681 C C . THR A 1 92 ? 11.268 8.984 -9.490 1.00 85.50 92 THR A C 1
ATOM 683 O O . THR A 1 92 ? 12.471 9.062 -9.736 1.00 85.50 92 THR A O 1
ATOM 686 N N . ARG A 1 93 ? 10.496 8.040 -10.045 1.00 81.06 93 ARG A N 1
ATOM 687 C CA . ARG A 1 93 ? 11.018 6.993 -10.943 1.00 81.06 93 ARG A CA 1
ATOM 688 C C . ARG A 1 93 ? 10.801 7.286 -12.420 1.00 81.06 93 ARG A C 1
ATOM 690 O O . ARG A 1 93 ? 11.457 6.658 -13.246 1.00 81.06 93 ARG A O 1
ATOM 697 N N . GLY A 1 94 ? 9.838 8.144 -12.756 1.00 79.88 94 GLY A N 1
ATOM 698 C CA . GLY A 1 94 ? 9.321 8.263 -14.120 1.00 79.88 94 GLY A CA 1
ATOM 699 C C . GLY A 1 94 ? 8.674 6.969 -14.627 1.00 79.88 94 GLY A C 1
ATOM 700 O O . GLY A 1 94 ? 8.642 6.732 -15.832 1.00 79.88 94 GLY A O 1
ATOM 701 N N . ALA A 1 95 ? 8.220 6.096 -13.721 1.00 77.88 95 ALA A N 1
ATOM 702 C CA . ALA A 1 95 ? 7.654 4.791 -14.040 1.00 77.88 95 ALA A CA 1
ATOM 703 C C . ALA A 1 95 ? 6.317 4.599 -13.325 1.00 77.88 95 ALA A C 1
ATOM 705 O O . ALA A 1 95 ? 6.187 4.914 -12.142 1.00 77.88 95 ALA A O 1
ATOM 706 N N . TYR A 1 96 ? 5.351 4.032 -14.045 1.00 82.56 96 TYR A N 1
ATOM 707 C CA . TYR A 1 96 ? 4.020 3.765 -13.521 1.00 82.56 96 TYR A CA 1
ATOM 708 C C . TYR A 1 96 ? 4.054 2.599 -12.524 1.00 82.56 96 TYR A C 1
ATOM 710 O O . TYR A 1 96 ? 4.383 1.467 -12.889 1.00 82.56 96 TYR A O 1
ATOM 718 N N . VAL A 1 97 ? 3.707 2.880 -11.268 1.00 86.06 97 VAL A N 1
ATOM 719 C CA . VAL A 1 97 ? 3.543 1.878 -10.207 1.00 86.06 97 VAL A CA 1
ATOM 720 C C . VAL A 1 97 ? 2.119 1.987 -9.683 1.00 86.06 97 VAL A C 1
ATOM 722 O O . VAL A 1 97 ? 1.774 3.002 -9.079 1.00 86.06 97 VAL A O 1
ATOM 725 N N . ALA A 1 98 ? 1.303 0.958 -9.905 1.00 86.75 98 ALA A N 1
ATOM 726 C CA . ALA A 1 98 ? -0.021 0.880 -9.301 1.00 86.75 98 ALA A CA 1
ATOM 727 C C . ALA A 1 98 ? 0.123 0.661 -7.794 1.00 86.75 98 ALA A C 1
ATOM 729 O O . ALA A 1 98 ? 0.922 -0.175 -7.359 1.00 86.75 98 ALA A O 1
ATOM 730 N N . VAL A 1 99 ? -0.627 1.419 -6.999 1.00 87.62 99 VAL A N 1
ATOM 731 C CA . VAL A 1 99 ? -0.630 1.313 -5.543 1.00 87.62 99 VAL A CA 1
ATOM 732 C C . VAL A 1 99 ? -2.005 0.875 -5.062 1.00 87.62 99 VAL A C 1
ATOM 734 O O . VAL A 1 99 ? -3.004 1.531 -5.322 1.00 87.62 99 VAL A O 1
ATOM 737 N N . THR A 1 100 ? -2.053 -0.215 -4.308 1.00 87.38 100 THR A N 1
ATOM 738 C CA . THR A 1 100 ? -3.284 -0.719 -3.693 1.00 87.38 100 THR A CA 1
ATOM 739 C C . THR A 1 100 ? -3.140 -0.635 -2.182 1.00 87.38 100 THR A C 1
ATOM 741 O O . THR A 1 100 ? -2.271 -1.290 -1.607 1.00 87.38 100 THR A O 1
ATOM 744 N N . ALA A 1 101 ? -3.968 0.155 -1.509 1.00 86.69 101 ALA A N 1
ATOM 745 C CA . ALA A 1 101 ? -4.061 0.119 -0.056 1.00 86.69 101 ALA A CA 1
ATOM 746 C C . ALA A 1 101 ? -5.121 -0.909 0.361 1.00 86.69 101 ALA A C 1
ATOM 748 O O . ALA A 1 101 ? -6.257 -0.836 -0.085 1.00 86.69 101 ALA A O 1
ATOM 749 N N . LEU A 1 102 ? -4.754 -1.868 1.208 1.00 85.12 102 LEU A N 1
ATOM 750 C CA . LEU A 1 102 ? -5.658 -2.885 1.741 1.00 85.12 102 LEU A CA 1
ATOM 751 C C . LEU A 1 102 ? -5.928 -2.612 3.216 1.00 85.12 102 LEU A C 1
ATOM 753 O O . LEU A 1 102 ? -4.984 -2.562 4.005 1.00 85.12 102 LEU A O 1
ATOM 757 N N . VAL A 1 103 ? -7.192 -2.460 3.601 1.00 83.31 103 VAL A N 1
ATOM 758 C CA . VAL A 1 103 ? -7.603 -2.335 5.008 1.00 83.31 103 VAL A CA 1
ATOM 759 C C . VAL A 1 103 ? -8.038 -3.703 5.518 1.00 83.31 103 VAL A C 1
ATOM 761 O O . VAL A 1 103 ? -9.037 -4.250 5.063 1.00 83.31 103 VAL A O 1
ATOM 764 N N . ASP A 1 104 ? -7.278 -4.259 6.462 1.00 79.88 104 ASP A N 1
ATOM 765 C CA . ASP A 1 104 ? -7.510 -5.600 7.000 1.00 79.88 104 ASP A CA 1
ATOM 766 C C . ASP A 1 104 ? -8.503 -5.568 8.168 1.00 79.88 104 ASP A C 1
ATOM 768 O O . ASP A 1 104 ? -8.117 -5.432 9.333 1.00 79.88 104 ASP A O 1
ATOM 772 N N . SER A 1 105 ? -9.795 -5.636 7.840 1.00 68.19 105 SER A N 1
ATOM 773 C CA . SER A 1 105 ? -10.898 -5.629 8.804 1.00 68.19 105 SER A CA 1
ATOM 774 C C . SER A 1 105 ? -12.106 -6.419 8.268 1.00 68.19 105 SER A C 1
ATOM 776 O O . SER A 1 105 ? -12.886 -5.875 7.485 1.00 68.19 105 SER A O 1
ATOM 778 N N . PRO A 1 106 ? -12.336 -7.681 8.693 1.00 64.50 106 PRO A N 1
ATOM 779 C CA . PRO A 1 106 ? -11.555 -8.504 9.628 1.00 64.50 106 PRO A CA 1
ATOM 780 C C . PRO A 1 106 ? -10.270 -9.109 9.011 1.00 64.50 106 PRO A C 1
ATOM 782 O O . PRO A 1 106 ? -10.124 -9.091 7.787 1.00 64.50 106 PRO A O 1
ATOM 785 N N . PRO A 1 107 ? -9.365 -9.683 9.841 1.00 68.31 107 PRO A N 1
ATOM 786 C CA . PRO A 1 107 ? -8.101 -10.269 9.395 1.00 68.31 107 PRO A CA 1
ATOM 787 C C . PRO A 1 107 ? -8.275 -11.379 8.352 1.00 68.31 107 PRO A C 1
ATOM 789 O O . PRO A 1 107 ? -8.926 -12.392 8.624 1.00 68.31 107 PRO A O 1
ATOM 792 N N . VAL A 1 108 ? -7.646 -11.234 7.187 1.00 67.31 108 VAL A N 1
ATOM 793 C CA . VAL A 1 108 ? -7.624 -12.275 6.145 1.00 67.31 108 VAL A CA 1
ATOM 794 C C . VAL A 1 108 ? -6.489 -13.278 6.371 1.00 67.31 108 VAL A C 1
ATOM 796 O O . VAL A 1 108 ? -5.376 -12.884 6.738 1.00 67.31 108 VAL A O 1
ATOM 799 N N . PRO A 1 109 ? -6.715 -14.585 6.111 1.00 74.75 109 PRO A N 1
ATOM 800 C CA . PRO A 1 109 ? -5.656 -15.580 6.167 1.00 74.75 109 PRO A CA 1
ATOM 801 C C . PRO A 1 109 ? -4.453 -15.185 5.293 1.00 74.75 109 PRO A C 1
ATOM 803 O O . PRO A 1 109 ? -4.622 -14.862 4.112 1.00 74.75 109 PRO A O 1
ATOM 806 N N . PRO A 1 110 ? -3.219 -15.248 5.824 1.00 71.38 110 PRO A N 1
ATOM 807 C CA . PRO A 1 110 ? -2.028 -14.784 5.113 1.00 71.38 110 PRO A CA 1
ATOM 808 C C . PRO A 1 110 ? -1.772 -15.538 3.800 1.00 71.38 110 PRO A C 1
ATOM 810 O O . PRO A 1 110 ? -1.202 -14.965 2.875 1.00 71.38 110 PRO A O 1
ATOM 813 N N . GLU A 1 111 ? -2.222 -16.789 3.702 1.00 74.94 111 GLU A N 1
ATOM 814 C CA . GLU A 1 111 ? -2.135 -17.622 2.497 1.00 74.94 111 GLU A CA 1
ATOM 815 C C . GLU A 1 111 ? -2.999 -17.072 1.356 1.00 74.94 111 GLU A C 1
ATOM 817 O O . GLU A 1 111 ? -2.517 -16.927 0.232 1.00 74.94 111 GLU A O 1
ATOM 822 N N . LEU A 1 112 ? -4.243 -16.683 1.658 1.00 73.56 112 LEU A N 1
ATOM 823 C CA . LEU A 1 112 ? -5.160 -16.098 0.679 1.00 73.56 112 LEU A CA 1
ATOM 824 C C . LEU A 1 112 ? -4.638 -14.742 0.195 1.00 73.56 112 LEU A C 1
ATOM 826 O O . LEU A 1 112 ? -4.626 -14.465 -1.004 1.00 73.56 112 LEU A O 1
ATOM 830 N N . LEU A 1 113 ? -4.138 -13.919 1.121 1.00 73.88 113 LEU A N 1
ATOM 831 C CA . LEU A 1 113 ? -3.519 -12.643 0.777 1.00 73.88 113 LEU A CA 1
ATOM 832 C C . LEU A 1 113 ? -2.315 -12.847 -0.155 1.00 73.88 113 LEU A C 1
ATOM 834 O O . LEU A 1 113 ? -2.191 -12.154 -1.162 1.00 73.88 113 LEU A O 1
ATOM 838 N N . HIS A 1 114 ? -1.447 -13.816 0.143 1.00 73.44 114 HIS A N 1
ATOM 839 C CA . HIS A 1 114 ? -0.283 -14.111 -0.690 1.00 73.44 114 HIS A CA 1
ATOM 840 C C . HIS A 1 114 ? -0.679 -14.577 -2.101 1.00 73.44 114 HIS A C 1
ATOM 842 O O . HIS A 1 114 ? -0.107 -14.103 -3.084 1.00 73.44 114 HIS A O 1
ATOM 848 N N . GLU A 1 115 ? -1.688 -15.445 -2.228 1.00 75.06 115 GLU A N 1
ATOM 849 C CA . GLU A 1 115 ? -2.202 -15.887 -3.531 1.00 75.06 115 GLU A CA 1
ATOM 850 C C . GLU A 1 115 ? -2.723 -14.706 -4.364 1.00 75.06 115 GLU A C 1
ATOM 852 O O . GLU A 1 115 ? -2.362 -14.551 -5.536 1.00 75.06 115 GLU A O 1
ATOM 857 N N . ARG A 1 116 ? -3.535 -13.832 -3.756 1.00 74.50 116 ARG A N 1
ATOM 858 C CA . ARG A 1 116 ? -4.101 -12.656 -4.432 1.00 74.50 116 ARG A CA 1
ATOM 859 C C . ARG A 1 116 ? -3.021 -11.661 -4.853 1.00 74.50 116 ARG A C 1
ATOM 861 O O . ARG A 1 116 ? -3.064 -11.148 -5.970 1.00 74.50 116 ARG A O 1
ATOM 868 N N . LEU A 1 117 ? -2.015 -11.449 -4.010 1.00 74.25 117 LEU A N 1
ATOM 869 C CA . LEU A 1 117 ? -0.858 -10.608 -4.315 1.00 74.25 117 LEU A CA 1
ATOM 870 C C . LEU A 1 117 ? -0.015 -11.160 -5.471 1.00 74.25 117 LEU A C 1
ATOM 872 O O . LEU A 1 117 ? 0.411 -10.399 -6.340 1.00 74.25 117 LEU A O 1
ATOM 876 N N . LEU A 1 118 ? 0.202 -12.479 -5.519 1.00 73.25 118 LEU A N 1
ATOM 877 C CA . LEU A 1 118 ? 0.897 -13.132 -6.631 1.00 73.25 118 LEU A CA 1
ATOM 878 C C . LEU A 1 118 ? 0.136 -12.987 -7.951 1.00 73.25 118 LEU A C 1
ATOM 880 O O . LEU A 1 118 ? 0.762 -12.7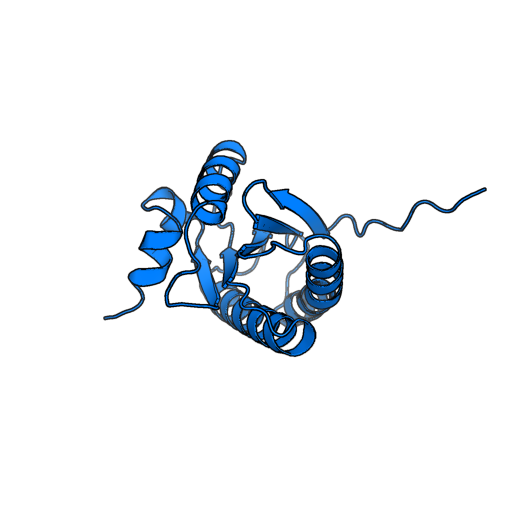93 -8.994 1.00 73.25 118 LEU A O 1
ATOM 884 N N . LYS A 1 119 ? -1.198 -13.083 -7.918 1.00 72.25 119 LYS A N 1
ATOM 885 C CA . LYS A 1 119 ? -2.047 -12.855 -9.094 1.00 72.25 119 LYS A CA 1
ATOM 886 C C . LYS A 1 119 ? -1.969 -11.401 -9.559 1.00 72.25 119 LYS A C 1
ATOM 888 O O . LYS A 1 119 ? -1.658 -11.170 -10.724 1.00 72.25 119 LYS A O 1
ATOM 893 N N . LEU A 1 120 ? -2.119 -10.437 -8.646 1.00 73.06 120 LEU A N 1
ATOM 894 C CA . LEU A 1 120 ? -1.990 -9.006 -8.946 1.00 73.06 120 LEU A CA 1
ATOM 895 C C . LEU A 1 120 ? -0.633 -8.680 -9.582 1.00 73.06 120 LEU A C 1
ATOM 897 O O . LEU A 1 120 ? -0.580 -8.044 -10.630 1.00 73.06 120 LEU A O 1
ATOM 901 N N . ALA A 1 121 ? 0.461 -9.184 -9.003 1.00 73.50 121 ALA A N 1
ATOM 902 C CA . ALA A 1 121 ? 1.814 -8.949 -9.503 1.00 73.50 121 ALA A CA 1
ATOM 903 C C . ALA A 1 121 ? 2.024 -9.429 -10.953 1.00 73.50 121 ALA A C 1
ATOM 905 O O . ALA A 1 121 ? 2.892 -8.911 -11.656 1.00 73.50 121 ALA A O 1
ATOM 906 N N . ARG A 1 122 ? 1.250 -10.421 -11.411 1.00 72.88 122 ARG A N 1
ATOM 907 C CA . ARG A 1 122 ? 1.315 -10.950 -12.783 1.00 72.88 122 ARG A CA 1
ATOM 908 C C . ARG A 1 122 ? 0.461 -10.162 -13.772 1.00 72.88 122 ARG A C 1
ATOM 910 O O . ARG A 1 122 ? 0.743 -10.228 -14.969 1.00 72.88 122 ARG A O 1
ATOM 917 N N . CYS A 1 123 ? -0.538 -9.425 -13.301 1.00 68.50 123 CYS A N 1
ATOM 918 C CA . CYS A 1 123 ? -1.391 -8.611 -14.152 1.00 68.50 123 CYS A CA 1
ATOM 919 C C . CYS A 1 123 ? -0.667 -7.339 -14.606 1.00 68.50 123 CYS A C 1
ATOM 921 O O . CYS A 1 123 ? 0.252 -6.836 -13.952 1.00 68.50 123 CYS A O 1
ATOM 923 N N . ALA A 1 124 ? -1.0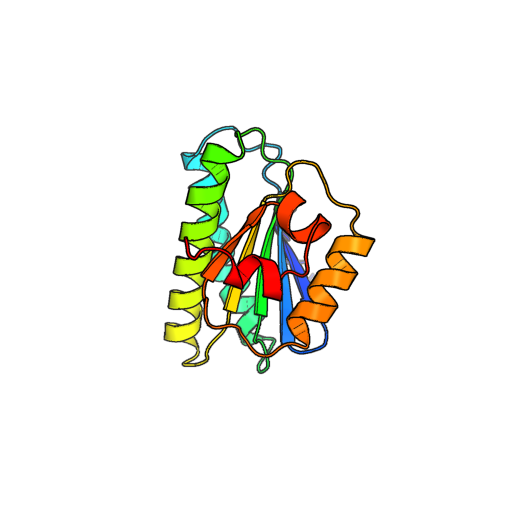86 -6.801 -15.751 1.00 67.25 124 ALA A N 1
ATOM 924 C CA . ALA A 1 124 ? -0.739 -5.430 -16.092 1.00 67.25 124 ALA A CA 1
ATOM 925 C C . ALA A 1 124 ? -1.357 -4.482 -15.043 1.00 67.25 124 ALA A C 1
ATOM 927 O O . ALA A 1 124 ? -2.421 -4.801 -14.507 1.00 67.25 124 ALA A O 1
ATOM 928 N N . PRO A 1 125 ? -0.708 -3.350 -14.724 1.00 66.25 125 PRO A N 1
ATOM 929 C CA . PRO A 1 125 ? -1.342 -2.301 -13.934 1.00 66.25 125 PRO A CA 1
ATOM 930 C C . PRO A 1 125 ? -2.700 -1.925 -14.550 1.00 66.25 125 PRO A C 1
ATOM 932 O O . PRO A 1 125 ? -2.788 -1.756 -15.768 1.00 66.25 125 PRO A O 1
ATOM 935 N N . GLY A 1 126 ? -3.752 -1.900 -13.726 1.00 63.97 126 GLY A N 1
ATOM 936 C CA . GLY A 1 126 ? -5.115 -1.571 -14.155 1.00 63.97 126 GLY A CA 1
ATOM 937 C C . GLY A 1 126 ? -5.279 -0.087 -14.498 1.00 63.97 126 GLY A C 1
ATOM 938 O O . GLY A 1 126 ? -4.327 0.682 -14.399 1.00 63.97 126 GLY A O 1
ATOM 939 N N . MET A 1 127 ? -6.487 0.321 -14.909 1.00 56.44 127 MET A N 1
ATOM 940 C CA . MET A 1 127 ? -6.770 1.738 -15.195 1.00 56.44 127 MET A CA 1
ATOM 941 C C . MET A 1 127 ? -6.782 2.613 -13.940 1.00 56.44 127 MET A C 1
ATOM 943 O O . MET A 1 127 ? -6.516 3.807 -14.064 1.00 56.44 127 MET A O 1
ATOM 947 N N . ASP A 1 128 ? -7.063 2.037 -12.766 1.00 66.56 128 ASP A N 1
ATOM 948 C CA . ASP A 1 128 ? -6.949 2.751 -11.500 1.00 66.56 128 ASP A CA 1
ATOM 949 C C . ASP A 1 128 ? -5.521 2.614 -10.928 1.00 66.56 128 ASP A C 1
ATOM 951 O O . ASP A 1 128 ? -5.119 1.523 -10.504 1.00 66.56 128 ASP A O 1
ATOM 955 N N . PRO A 1 129 ? -4.721 3.696 -10.940 1.00 67.06 129 PRO A N 1
ATOM 956 C CA . PRO A 1 129 ? -3.366 3.688 -10.402 1.00 67.06 129 PRO A CA 1
ATOM 957 C C . PRO A 1 129 ? -3.298 3.571 -8.879 1.00 67.06 129 PRO A C 1
ATOM 959 O O . PRO A 1 129 ? -2.213 3.304 -8.353 1.00 67.06 129 PRO A O 1
ATOM 962 N N . ALA A 1 130 ? -4.384 3.870 -8.166 1.00 76.50 130 ALA A N 1
ATOM 963 C CA . ALA A 1 130 ? -4.356 4.134 -6.739 1.00 76.50 130 ALA A CA 1
ATOM 964 C C . ALA A 1 130 ? -5.709 3.837 -6.082 1.00 76.50 130 ALA A C 1
ATOM 966 O O . ALA A 1 130 ? -6.513 4.738 -5.869 1.00 76.50 130 ALA A O 1
ATOM 967 N N . VAL A 1 131 ? -5.903 2.592 -5.657 1.00 79.25 131 VAL A N 1
ATOM 968 C CA . VAL A 1 131 ? -7.171 2.144 -5.065 1.00 79.25 131 VAL A CA 1
ATOM 969 C C .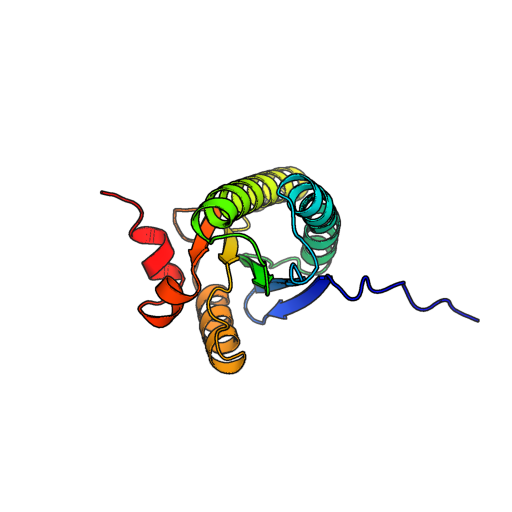 VAL A 1 131 ? -7.009 1.795 -3.586 1.00 79.25 131 VAL A C 1
ATOM 971 O O . VAL A 1 131 ? -5.948 1.332 -3.150 1.00 79.25 131 VAL A O 1
ATOM 974 N N . ALA A 1 132 ? -8.066 2.001 -2.804 1.00 77.38 132 ALA A N 1
ATOM 975 C CA . ALA A 1 132 ? -8.197 1.428 -1.472 1.00 77.38 132 ALA A CA 1
ATOM 976 C C . ALA A 1 132 ? -9.278 0.358 -1.480 1.00 77.38 132 ALA A C 1
ATOM 978 O O . ALA A 1 132 ? -10.395 0.633 -1.892 1.00 77.38 132 ALA A O 1
ATOM 979 N N . LEU A 1 133 ? -8.947 -0.833 -0.993 1.00 79.06 133 LEU A N 1
ATOM 980 C CA . LEU A 1 133 ? -9.879 -1.947 -0.885 1.00 79.06 133 LEU A CA 1
ATOM 981 C C . LEU A 1 133 ? -9.912 -2.443 0.558 1.00 79.06 133 LEU A C 1
ATOM 983 O O . LEU A 1 133 ? -8.886 -2.529 1.243 1.00 79.06 133 LEU A O 1
ATOM 987 N N . SER A 1 134 ? -11.093 -2.810 1.013 1.00 74.25 134 SER A N 1
ATOM 988 C CA . SER A 1 134 ? -11.279 -3.635 2.192 1.00 74.25 134 SER A CA 1
ATOM 989 C C . SER A 1 134 ? -10.809 -5.058 1.910 1.00 74.25 134 SER A C 1
ATOM 991 O O . SER A 1 134 ? -10.794 -5.553 0.776 1.00 74.25 134 SER A O 1
ATOM 993 N N . THR A 1 135 ? -10.457 -5.777 2.967 1.00 66.50 135 THR A N 1
ATOM 994 C CA . THR A 1 135 ? -10.157 -7.193 2.825 1.00 66.50 135 THR A CA 1
ATOM 995 C C . THR A 1 135 ? -11.378 -8.056 2.494 1.00 66.50 135 THR A C 1
ATOM 997 O O . THR A 1 135 ? -11.209 -9.178 2.024 1.00 66.50 135 THR A O 1
ATOM 1000 N N . GLN A 1 136 ? -12.603 -7.554 2.671 1.00 62.78 136 GLN A N 1
ATOM 1001 C CA . GLN A 1 136 ? -13.816 -8.267 2.258 1.00 62.78 136 GLN A CA 1
ATOM 1002 C C . GLN A 1 136 ? -13.984 -8.263 0.734 1.00 62.78 136 GLN A C 1
ATOM 1004 O O . GLN A 1 136 ? -14.333 -9.293 0.153 1.00 62.78 136 GLN A O 1
ATOM 1009 N N . GLU A 1 137 ? -13.643 -7.152 0.080 1.00 58.94 137 GLU A N 1
ATOM 1010 C CA . GLU A 1 137 ? -13.706 -7.010 -1.381 1.00 58.94 137 GLU A CA 1
ATOM 1011 C C . GLU A 1 137 ? -12.754 -7.986 -2.094 1.00 58.94 137 GLU A C 1
ATOM 1013 O O . GLU A 1 137 ? -13.117 -8.592 -3.099 1.00 58.94 137 GLU A O 1
ATOM 1018 N N . ILE A 1 138 ? -11.575 -8.257 -1.522 1.00 62.28 138 ILE A N 1
ATOM 1019 C CA . ILE A 1 138 ? -10.594 -9.200 -2.102 1.00 62.28 138 ILE A CA 1
ATOM 1020 C C . ILE A 1 138 ? -10.877 -10.684 -1.782 1.00 62.28 138 ILE A C 1
ATOM 1022 O O . ILE A 1 138 ? -10.245 -11.589 -2.347 1.00 62.28 138 ILE A O 1
ATOM 1026 N N . VAL A 1 139 ? -11.774 -10.952 -0.825 1.00 57.66 139 VAL A N 1
ATOM 1027 C CA . VAL A 1 139 ? -12.252 -12.308 -0.507 1.00 57.66 139 VAL A CA 1
ATOM 1028 C C . VAL A 1 139 ? -13.341 -12.715 -1.497 1.00 57.66 139 VAL A C 1
ATOM 1030 O O . VAL A 1 139 ? -13.336 -13.860 -1.953 1.00 57.66 139 VAL A O 1
ATOM 1033 N N . GLY A 1 140 ? -14.227 -11.781 -1.859 1.00 54.84 1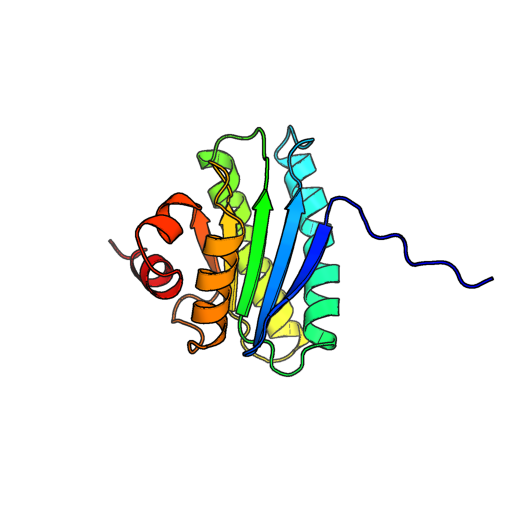40 GLY A N 1
ATOM 1034 C CA . GLY A 1 140 ? -15.276 -11.989 -2.857 1.00 54.84 140 GLY A CA 1
ATOM 1035 C C . GLY A 1 140 ? -1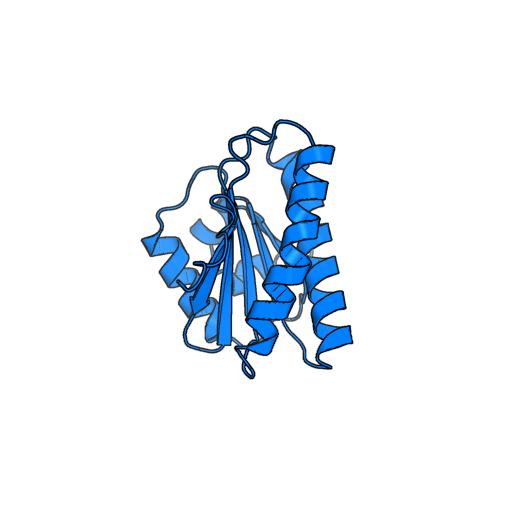4.753 -12.036 -4.293 1.00 54.84 140 GLY A C 1
ATOM 1036 O O . GLY A 1 140 ? -15.183 -12.894 -5.063 1.00 54.84 140 GLY A O 1
ATOM 1037 N N . GLU A 1 141 ? -13.789 -11.177 -4.641 1.00 55.72 141 GLU A N 1
ATOM 1038 C CA . GLU A 1 141 ? -13.314 -10.996 -6.019 1.00 55.72 141 GLU A CA 1
ATOM 1039 C C . GLU A 1 141 ? -11.785 -10.844 -6.107 1.00 55.72 141 GLU A C 1
ATOM 1041 O O . GLU A 1 141 ? -11.084 -10.670 -5.109 1.00 55.72 141 GLU A O 1
ATOM 1046 N N . GLU A 1 142 ? -11.205 -10.988 -7.305 1.00 57.09 142 GLU A N 1
ATOM 1047 C CA . GLU A 1 142 ? -9.765 -10.753 -7.475 1.00 57.09 142 GLU A CA 1
ATOM 1048 C C . GLU A 1 142 ? -9.443 -9.256 -7.318 1.00 57.09 142 GLU A C 1
ATOM 1050 O O . GLU A 1 142 ? -10.232 -8.414 -7.733 1.00 57.09 142 GLU A O 1
ATOM 1055 N N . ILE A 1 143 ? -8.258 -8.900 -6.795 1.00 55.88 143 ILE A N 1
ATOM 1056 C CA . ILE A 1 143 ? -7.860 -7.489 -6.578 1.00 55.88 143 ILE A CA 1
ATOM 1057 C C . ILE A 1 143 ? -8.019 -6.653 -7.861 1.00 55.88 143 ILE A C 1
ATOM 1059 O O . ILE A 1 143 ? -8.444 -5.503 -7.814 1.00 55.88 143 ILE A O 1
ATOM 1063 N N . THR A 1 144 ? -7.719 -7.237 -9.023 1.00 53.81 144 THR A N 1
ATOM 1064 C CA . THR A 1 144 ? -7.859 -6.577 -10.327 1.00 53.81 144 THR A CA 1
ATOM 1065 C C . THR A 1 144 ? -9.302 -6.351 -10.767 1.00 53.81 144 THR A C 1
ATOM 1067 O O . THR A 1 144 ? -9.514 -5.506 -11.624 1.00 53.81 144 THR A O 1
ATOM 1070 N N . GLN A 1 145 ? -10.267 -7.106 -10.236 1.00 55.53 145 GLN A N 1
ATOM 1071 C CA . GLN A 1 145 ? -11.697 -6.918 -10.506 1.00 55.53 145 GLN A CA 1
ATOM 1072 C C . GLN A 1 145 ? -12.300 -5.914 -9.522 1.00 55.53 145 GLN A C 1
ATOM 1074 O O . GLN A 1 145 ? -12.916 -4.950 -9.958 1.00 55.53 145 GLN A O 1
ATOM 1079 N N . ALA A 1 146 ? -11.964 -6.031 -8.234 1.00 54.91 146 ALA A N 1
ATOM 1080 C CA . ALA A 1 146 ? -12.373 -5.066 -7.213 1.00 54.91 146 ALA A CA 1
ATOM 1081 C C . ALA A 1 146 ? -11.869 -3.635 -7.500 1.00 54.91 146 ALA A C 1
ATOM 1083 O O . ALA A 1 146 ? -12.524 -2.664 -7.152 1.00 54.91 146 ALA A O 1
ATOM 1084 N N . SER A 1 147 ? -10.727 -3.491 -8.188 1.00 52.56 147 SER A N 1
ATOM 1085 C CA . SER A 1 147 ? -10.207 -2.177 -8.612 1.00 52.56 147 SER A CA 1
ATOM 1086 C C . SER A 1 147 ? -10.964 -1.548 -9.795 1.00 52.56 147 SER A C 1
ATOM 1088 O O . SER A 1 147 ? -10.659 -0.423 -10.174 1.00 52.56 147 SER A O 1
ATOM 1090 N N . VAL A 1 148 ? -11.866 -2.280 -10.456 1.00 55.50 148 VAL A N 1
ATOM 1091 C CA . VAL A 1 148 ? -12.591 -1.821 -11.658 1.00 55.50 148 VAL A CA 1
ATOM 1092 C C . VAL A 1 148 ? -14.043 -1.459 -11.337 1.00 55.50 148 VAL A C 1
ATOM 1094 O O . VAL A 1 148 ? -14.615 -0.621 -12.031 1.00 55.50 148 VAL A O 1
ATOM 1097 N N . ASP A 1 149 ? -14.614 -2.028 -10.275 1.00 45.59 149 ASP A N 1
ATOM 1098 C CA . ASP A 1 149 ? -16.022 -1.840 -9.904 1.00 45.59 149 ASP A CA 1
ATOM 1099 C C . ASP A 1 149 ? -16.327 -0.534 -9.138 1.00 45.59 149 ASP A C 1
ATOM 1101 O O . ASP A 1 149 ? -17.475 -0.286 -8.782 1.00 45.59 149 ASP A O 1
ATOM 1105 N N . GLU A 1 150 ? -15.367 0.384 -8.958 1.00 43.25 150 GLU A N 1
ATOM 1106 C CA . GLU A 1 150 ? -15.630 1.710 -8.357 1.00 43.25 150 GLU A CA 1
ATOM 1107 C C . GLU A 1 150 ? -16.290 2.717 -9.338 1.00 43.25 150 GLU A C 1
ATOM 1109 O O . GLU A 1 150 ? -16.138 3.936 -9.217 1.00 43.25 150 GLU A O 1
ATOM 1114 N N . ILE A 1 151 ? -17.044 2.228 -10.333 1.00 33.88 151 ILE A N 1
ATOM 1115 C CA . ILE A 1 151 ? -17.805 3.054 -11.280 1.00 33.88 151 ILE A CA 1
ATOM 1116 C C . ILE A 1 151 ? -19.282 2.616 -11.308 1.00 33.88 151 ILE A C 1
ATOM 1118 O O . ILE A 1 151 ? -19.670 1.741 -12.080 1.00 33.88 151 ILE A O 1
ATOM 1122 N N . VAL A 1 152 ? -20.077 3.394 -10.550 1.00 34.91 152 VAL A N 1
ATOM 1123 C CA . VAL A 1 152 ? -21.558 3.549 -10.490 1.00 34.91 152 VAL A CA 1
ATOM 1124 C C . VAL A 1 152 ? -22.291 2.781 -9.392 1.00 34.91 152 VAL A C 1
ATOM 1126 O O . VAL A 1 152 ? -22.519 1.564 -9.528 1.00 34.91 152 VAL A O 1
#

Radius of gyration: 14.68 Å; chains: 1; bounding box: 52×30×35 Å

Sequence (152 aa):
MTAVKTADPCISTEAISGGGALIRVDLTEIESKKAARQKLEAITAKAESLSARNANLRHLVVLLHGARLPESDLMPLAGRIAQSLHQHLETTRGAYVAVTALVDSPPVPPELLHERLLKLARCAPGMDPAVALSTQEIVGEEITQASVDEIV

pLDDT: mean 74.4, std 14.05, range [29.95, 89.12]